Protein AF-A0A2N5IAL7-F1 (afdb_monomer)

Structure (mmCIF, N/CA/C/O backbone):
data_AF-A0A2N5IAL7-F1
#
_entry.id   AF-A0A2N5IAL7-F1
#
loop_
_atom_site.group_PDB
_atom_site.id
_atom_site.type_symbol
_atom_site.label_atom_id
_atom_site.label_alt_id
_atom_site.label_comp_id
_atom_site.label_asym_id
_atom_site.label_entity_id
_atom_site.label_seq_id
_atom_site.pdbx_PDB_ins_code
_atom_site.Cartn_x
_atom_site.Cartn_y
_atom_site.Cartn_z
_atom_site.occupancy
_atom_site.B_iso_or_equiv
_atom_site.auth_seq_id
_atom_site.auth_comp_id
_atom_site.auth_asym_id
_atom_site.auth_atom_id
_atom_site.pdbx_PDB_model_num
ATOM 1 N N . MET A 1 1 ? -16.370 -0.847 14.586 1.00 55.62 1 MET A N 1
ATOM 2 C CA . MET A 1 1 ? -15.092 -0.505 13.927 1.00 55.62 1 MET A CA 1
ATOM 3 C C . MET A 1 1 ? -14.343 -1.735 13.425 1.00 55.62 1 MET A C 1
ATOM 5 O O . MET A 1 1 ? -14.346 -1.920 12.223 1.00 55.62 1 MET A O 1
ATOM 9 N N . LEU A 1 2 ? -13.813 -2.631 14.274 1.00 53.97 2 LEU A N 1
ATOM 10 C CA . LEU A 1 2 ? -13.018 -3.800 13.823 1.00 53.97 2 LEU A CA 1
ATOM 11 C C . LEU A 1 2 ? -13.685 -4.684 12.744 1.00 53.97 2 LEU A C 1
ATOM 13 O O . LEU A 1 2 ? -13.028 -5.051 11.778 1.00 53.97 2 LEU A O 1
ATOM 17 N N . LYS A 1 3 ? -14.994 -4.971 12.850 1.00 54.75 3 LYS A N 1
ATOM 18 C CA . LYS A 1 3 ? -15.727 -5.771 11.842 1.00 54.75 3 LYS A CA 1
ATOM 19 C C . LYS A 1 3 ? -15.791 -5.127 10.447 1.00 54.75 3 LYS A C 1
ATOM 21 O O . LYS A 1 3 ? -15.819 -5.860 9.470 1.00 54.75 3 LYS A O 1
ATOM 26 N N . ASN A 1 4 ? -15.797 -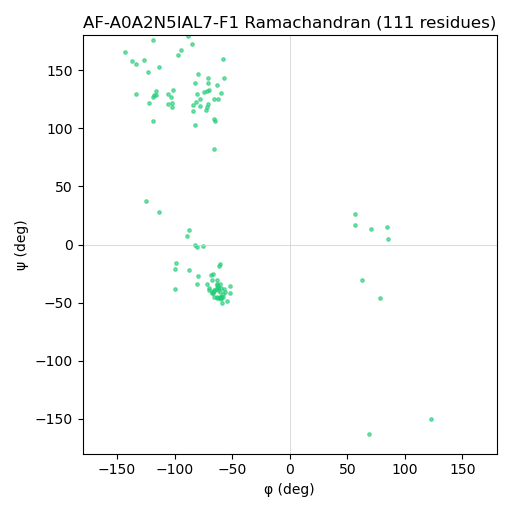3.794 10.350 1.00 62.59 4 ASN A N 1
ATOM 27 C CA . ASN A 1 4 ? -15.833 -3.100 9.053 1.00 62.59 4 ASN A CA 1
ATOM 28 C C . ASN A 1 4 ? -14.455 -3.061 8.390 1.00 62.59 4 ASN A C 1
ATOM 30 O O . ASN A 1 4 ? -14.364 -3.012 7.173 1.00 62.59 4 ASN A O 1
ATOM 34 N N . ILE A 1 5 ? -13.391 -3.103 9.191 1.00 67.56 5 ILE A N 1
ATOM 35 C CA . ILE A 1 5 ? -12.0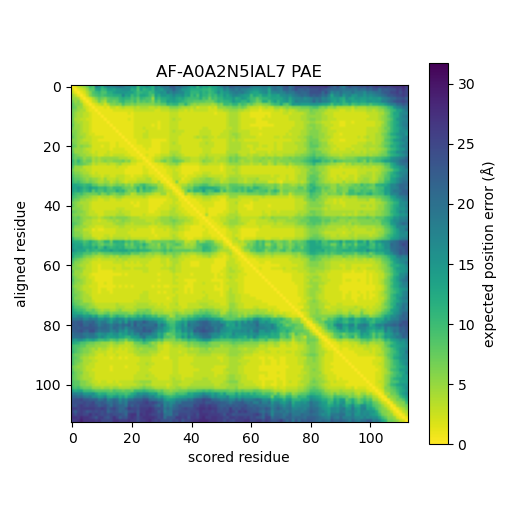16 -2.980 8.710 1.00 67.56 5 ILE A CA 1
ATOM 36 C C . ILE A 1 5 ? -11.504 -4.317 8.147 1.00 67.56 5 ILE A C 1
ATOM 38 O O . ILE A 1 5 ? -10.762 -4.324 7.175 1.00 67.56 5 ILE A O 1
ATOM 42 N N . ILE A 1 6 ? -11.924 -5.456 8.709 1.00 68.12 6 ILE A N 1
ATOM 43 C CA . ILE A 1 6 ? -11.541 -6.783 8.187 1.00 68.12 6 ILE A CA 1
ATOM 44 C C . ILE A 1 6 ? -12.157 -7.047 6.801 1.00 68.12 6 ILE A C 1
ATOM 46 O O . ILE A 1 6 ? -11.542 -7.714 5.979 1.00 68.12 6 ILE A O 1
ATOM 50 N N . ASN A 1 7 ? -13.333 -6.479 6.519 1.00 79.31 7 ASN A N 1
ATOM 51 C CA . ASN A 1 7 ? -13.990 -6.573 5.209 1.00 79.31 7 ASN A CA 1
ATOM 52 C C . ASN A 1 7 ? -13.550 -5.468 4.237 1.00 79.31 7 ASN A C 1
ATOM 54 O O . ASN A 1 7 ? -14.207 -5.244 3.223 1.00 79.31 7 ASN A O 1
ATOM 58 N N . ASN A 1 8 ? -12.490 -4.735 4.567 1.00 90.06 8 ASN A N 1
ATOM 59 C CA . ASN A 1 8 ? -11.973 -3.709 3.688 1.00 90.06 8 ASN A CA 1
ATOM 60 C C . ASN A 1 8 ? -11.317 -4.346 2.455 1.00 90.06 8 ASN A C 1
ATOM 62 O O . ASN A 1 8 ? -10.498 -5.254 2.588 1.00 90.06 8 ASN A O 1
ATOM 66 N N . GLU A 1 9 ? -11.649 -3.838 1.271 1.00 92.56 9 GLU A N 1
ATOM 67 C CA . GLU A 1 9 ? -11.180 -4.379 -0.006 1.00 92.56 9 GLU A CA 1
ATOM 68 C C . GLU A 1 9 ? -9.649 -4.416 -0.117 1.00 92.56 9 GLU A C 1
ATOM 70 O O . GLU A 1 9 ? -9.093 -5.398 -0.600 1.00 92.56 9 GLU A O 1
ATOM 75 N N . ILE A 1 10 ? -8.953 -3.404 0.404 1.00 94.38 10 ILE A N 1
ATOM 76 C CA . ILE A 1 10 ? -7.486 -3.342 0.404 1.00 94.38 10 ILE A CA 1
ATOM 77 C C . ILE A 1 10 ? -6.908 -4.493 1.235 1.00 94.38 10 ILE A C 1
ATOM 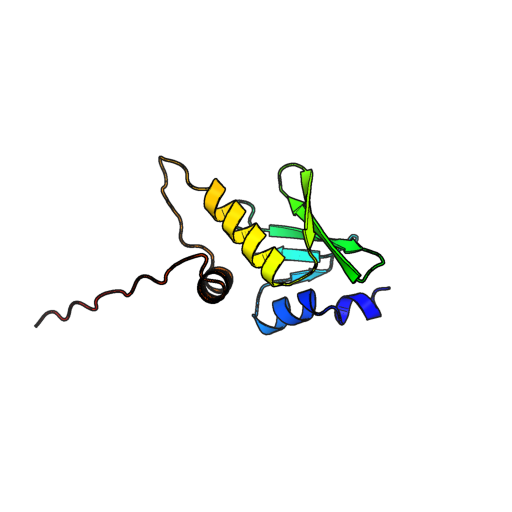79 O O . ILE A 1 10 ? -5.980 -5.175 0.803 1.00 94.38 10 ILE A O 1
ATOM 83 N N . ILE A 1 11 ? -7.475 -4.739 2.421 1.00 94.31 11 ILE A N 1
ATOM 84 C CA . ILE A 1 11 ? -7.030 -5.816 3.315 1.00 94.31 11 ILE A CA 1
ATOM 85 C C . ILE A 1 11 ? -7.321 -7.187 2.703 1.00 94.31 11 ILE A C 1
ATOM 87 O O . ILE A 1 11 ? -6.467 -8.071 2.757 1.00 94.31 11 ILE A O 1
ATOM 91 N N . LEU A 1 12 ? -8.489 -7.359 2.080 1.00 93.75 12 LEU A N 1
ATOM 92 C CA . LEU A 1 12 ? -8.842 -8.596 1.383 1.00 93.75 12 LEU A CA 1
ATOM 93 C C . LEU A 1 12 ? -7.875 -8.881 0.228 1.00 93.75 12 LEU A C 1
ATOM 95 O O . LEU A 1 12 ? -7.350 -9.988 0.147 1.00 93.75 12 LEU A O 1
ATOM 99 N N . GLN A 1 13 ? -7.553 -7.878 -0.593 1.00 95.44 13 GLN A N 1
ATOM 100 C CA . GLN A 1 13 ? -6.596 -8.035 -1.691 1.00 95.44 13 GLN A CA 1
ATOM 101 C C . GLN A 1 13 ? -5.185 -8.390 -1.207 1.00 95.44 13 GLN A C 1
ATOM 103 O O . GLN A 1 13 ? -4.519 -9.210 -1.838 1.00 95.44 13 GLN A O 1
ATOM 108 N N . LEU A 1 14 ? -4.726 -7.828 -0.081 1.00 94.94 14 LEU A N 1
ATOM 109 C CA . LEU A 1 14 ? -3.444 -8.215 0.522 1.00 94.94 14 LEU A CA 1
ATOM 110 C C . LEU A 1 14 ? -3.429 -9.706 0.877 1.00 94.94 14 LEU A C 1
ATOM 112 O O . LEU A 1 14 ? -2.485 -10.409 0.524 1.00 94.94 14 LEU A O 1
ATOM 116 N N . VAL A 1 15 ? -4.494 -10.196 1.517 1.00 94.25 15 VAL A N 1
ATOM 117 C CA . VAL A 1 15 ? -4.622 -11.610 1.899 1.00 94.25 15 VAL A CA 1
ATOM 118 C C . VAL A 1 15 ? -4.721 -12.517 0.669 1.00 94.25 15 VAL A C 1
ATOM 120 O O . VAL A 1 15 ? -4.021 -13.524 0.599 1.00 94.25 15 VAL A O 1
ATOM 123 N N . GLU A 1 16 ? -5.540 -12.159 -0.322 1.00 95.00 16 GLU A N 1
ATOM 124 C CA . GLU A 1 16 ? -5.707 -12.928 -1.566 1.00 95.00 16 GLU A CA 1
ATOM 125 C C . GLU A 1 16 ? -4.404 -13.053 -2.365 1.00 95.00 16 GLU A C 1
ATOM 127 O O . GLU A 1 16 ? -4.153 -14.079 -2.996 1.00 95.00 16 GLU A O 1
ATOM 132 N N . LYS A 1 17 ? -3.557 -12.020 -2.317 1.00 94.44 17 LYS A N 1
ATOM 133 C CA . LYS A 1 17 ? -2.250 -11.972 -2.990 1.00 94.44 17 LYS A CA 1
ATOM 134 C C . LYS A 1 17 ? -1.112 -12.527 -2.131 1.00 94.44 17 LYS A C 1
ATOM 136 O O . LYS A 1 17 ? 0.054 -12.415 -2.514 1.00 94.44 17 LYS A O 1
ATOM 141 N N . ASP A 1 18 ? -1.439 -13.118 -0.981 1.00 94.44 18 ASP A N 1
ATOM 142 C CA . ASP A 1 18 ? -0.490 -13.667 -0.012 1.00 94.44 18 ASP A CA 1
ATOM 143 C C . ASP A 1 18 ? 0.532 -12.620 0.487 1.00 94.44 18 ASP A C 1
ATOM 145 O O . ASP A 1 18 ? 1.650 -12.946 0.873 1.00 94.44 18 ASP A O 1
ATOM 149 N N . ILE A 1 19 ? 0.197 -11.329 0.473 1.00 94.19 19 ILE A N 1
ATOM 150 C CA . ILE A 1 19 ? 1.071 -10.273 0.995 1.00 94.19 19 ILE A CA 1
ATOM 151 C C . ILE A 1 19 ? 0.906 -10.225 2.521 1.00 94.19 19 ILE A C 1
ATOM 153 O O . ILE A 1 19 ? -0.214 -10.025 2.999 1.00 94.19 19 ILE A O 1
ATOM 157 N N . PRO A 1 20 ? 1.987 -10.392 3.313 1.00 93.56 20 PRO A N 1
ATOM 158 C CA . PRO A 1 20 ? 1.860 -10.436 4.763 1.00 93.56 2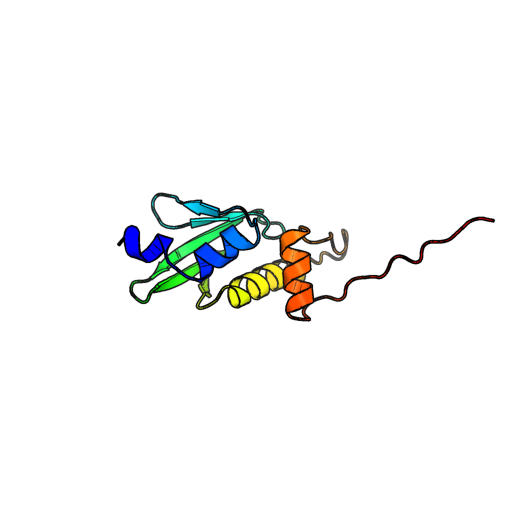0 PRO A CA 1
ATOM 159 C C . PRO A 1 20 ? 1.318 -9.120 5.326 1.00 93.56 20 PRO A C 1
ATOM 161 O O . PRO A 1 20 ? 1.880 -8.046 5.097 1.00 93.56 20 PRO A O 1
ATOM 164 N N . VAL A 1 21 ? 0.235 -9.233 6.095 1.00 94.00 21 VAL A N 1
ATOM 165 C CA . VAL A 1 21 ? -0.413 -8.123 6.789 1.00 94.00 21 VAL A CA 1
ATOM 166 C C . VAL A 1 21 ? -0.703 -8.512 8.238 1.00 94.00 21 VAL A C 1
ATOM 168 O O . VAL A 1 21 ? -1.272 -9.566 8.523 1.00 94.00 21 VAL A O 1
ATOM 171 N N . GLU A 1 22 ? -0.305 -7.655 9.172 1.00 93.88 22 GLU A N 1
ATOM 172 C CA . GLU A 1 22 ? -0.468 -7.849 10.611 1.00 93.88 22 GLU A CA 1
ATOM 173 C C . GLU A 1 22 ? -1.339 -6.731 11.193 1.00 93.88 22 GLU A C 1
ATOM 175 O O . GLU A 1 22 ? -1.049 -5.545 11.029 1.00 93.88 22 GLU A O 1
ATOM 180 N N . LEU A 1 23 ? -2.401 -7.091 11.918 1.00 92.69 23 LEU A N 1
ATOM 181 C CA . LEU A 1 23 ? -3.185 -6.123 12.683 1.00 92.69 23 LEU A CA 1
ATOM 182 C C . LEU A 1 23 ? -2.453 -5.761 13.981 1.00 92.69 23 LEU A C 1
ATOM 184 O O . LEU A 1 23 ? -2.172 -6.623 14.811 1.00 92.69 23 LEU A O 1
ATOM 188 N N . ARG A 1 24 ? -2.232 -4.466 14.206 1.00 90.94 24 ARG A N 1
ATOM 189 C CA . ARG A 1 24 ? -1.674 -3.907 15.443 1.00 90.94 24 ARG A CA 1
ATOM 190 C C . ARG A 1 24 ? -2.660 -2.946 16.112 1.00 90.94 24 ARG A C 1
ATOM 192 O O . ARG A 1 24 ? -3.728 -2.640 15.589 1.00 90.94 24 ARG A O 1
ATOM 199 N N . LYS A 1 25 ? -2.292 -2.438 17.297 1.00 86.69 25 LYS A N 1
ATOM 200 C CA . LYS A 1 25 ? -3.152 -1.571 18.131 1.00 86.69 25 LYS A CA 1
ATOM 201 C C . LYS A 1 25 ? -3.736 -0.369 17.372 1.00 86.69 25 LYS A C 1
ATOM 203 O O . LYS A 1 25 ? -4.868 0.016 17.636 1.00 86.69 25 LYS A O 1
ATOM 208 N N . ASN A 1 26 ? -2.966 0.203 16.447 1.00 85.06 26 ASN A N 1
ATOM 209 C CA . ASN A 1 26 ? -3.291 1.459 15.771 1.00 85.06 26 ASN A CA 1
ATOM 210 C C . ASN A 1 26 ? -3.294 1.305 14.235 1.00 85.06 26 ASN A C 1
ATOM 212 O O . ASN A 1 26 ? -2.783 2.186 13.537 1.00 85.06 26 ASN A O 1
ATOM 216 N N . GLY A 1 27 ? -3.775 0.163 13.730 1.00 91.12 27 GLY A N 1
ATOM 217 C CA . GLY A 1 27 ? -3.906 -0.113 12.297 1.00 91.12 27 GLY A CA 1
ATOM 218 C C . GLY A 1 27 ? -3.161 -1.370 11.852 1.00 91.12 27 GLY A C 1
ATOM 219 O O . GLY A 1 27 ? -3.018 -2.302 12.638 1.00 91.12 27 GLY A O 1
ATOM 220 N N . PHE A 1 28 ? -2.689 -1.403 10.610 1.00 93.75 28 PHE A N 1
ATOM 221 C CA . PHE A 1 28 ? -2.039 -2.572 10.013 1.00 93.75 28 PHE A CA 1
ATOM 222 C C . PHE A 1 28 ? -0.571 -2.317 9.732 1.00 93.75 28 PHE A C 1
ATOM 224 O O . PHE A 1 28 ? -0.158 -1.183 9.508 1.00 93.75 28 PHE A O 1
ATOM 231 N N . VAL A 1 29 ? 0.211 -3.383 9.728 1.00 93.75 29 VAL A N 1
ATOM 232 C CA . VAL A 1 29 ? 1.580 -3.397 9.228 1.00 93.75 29 VAL A CA 1
ATOM 233 C C . VAL A 1 29 ? 1.620 -4.336 8.036 1.00 93.75 29 VAL A C 1
ATOM 235 O O . VAL A 1 29 ? 1.120 -5.453 8.125 1.00 93.75 29 VAL A O 1
ATOM 238 N N . ILE A 1 30 ? 2.168 -3.862 6.925 1.00 93.62 30 ILE A N 1
ATOM 239 C CA . ILE A 1 30 ? 2.311 -4.625 5.688 1.00 93.62 30 ILE A CA 1
ATOM 240 C C . ILE A 1 30 ? 3.797 -4.785 5.409 1.00 93.62 30 ILE A C 1
ATOM 242 O O . ILE A 1 30 ? 4.532 -3.799 5.448 1.00 93.62 30 ILE A O 1
ATOM 246 N N . GLU A 1 31 ? 4.219 -6.007 5.108 1.00 91.62 31 GLU A N 1
ATOM 247 C CA . GLU A 1 31 ? 5.616 -6.345 4.837 1.00 91.62 31 GLU A CA 1
ATOM 248 C C . GLU A 1 31 ? 5.951 -6.311 3.335 1.00 91.62 31 GLU A C 1
ATOM 250 O O . GLU A 1 31 ? 5.090 -6.275 2.450 1.00 91.62 31 GLU A O 1
ATOM 255 N N . GLY A 1 32 ? 7.246 -6.343 3.042 1.00 87.81 32 GLY A N 1
ATOM 256 C CA . GLY A 1 32 ? 7.804 -6.393 1.694 1.00 87.81 32 GLY A CA 1
ATOM 257 C C . GLY A 1 32 ? 7.949 -5.042 1.001 1.00 87.81 32 GLY A C 1
ATOM 258 O O . GLY A 1 32 ? 8.181 -4.973 -0.211 1.00 87.81 32 GLY A O 1
ATOM 259 N N . PHE A 1 33 ? 7.852 -3.953 1.766 1.00 86.94 33 PHE A N 1
ATOM 260 C CA . PHE A 1 33 ? 8.175 -2.620 1.272 1.00 86.94 33 PHE A CA 1
ATOM 261 C C . PHE A 1 33 ? 9.687 -2.449 1.159 1.00 86.94 33 PHE A C 1
ATOM 263 O O . PHE A 1 33 ? 10.450 -2.730 2.087 1.00 86.94 33 PHE A O 1
ATOM 270 N N . TYR A 1 34 ? 10.145 -1.961 0.012 1.00 75.69 34 TYR A N 1
ATOM 271 C CA . TYR A 1 34 ? 11.572 -1.919 -0.271 1.00 75.69 34 TYR A CA 1
ATOM 272 C C . TYR A 1 34 ? 12.351 -1.005 0.703 1.00 75.69 34 TYR A C 1
ATOM 274 O O . TYR A 1 34 ? 11.920 0.105 1.011 1.00 75.69 34 TYR A O 1
ATOM 282 N N . LYS A 1 35 ? 13.529 -1.461 1.174 1.00 70.69 35 LYS A N 1
ATOM 283 C CA . LYS A 1 35 ? 14.482 -0.796 2.111 1.00 70.69 35 LYS A CA 1
ATOM 284 C C . LYS A 1 35 ? 13.946 -0.509 3.525 1.00 70.69 35 LYS A C 1
ATOM 286 O O . LYS A 1 35 ? 14.729 -0.529 4.475 1.00 70.69 35 LYS A O 1
ATOM 291 N N . SER A 1 36 ? 12.650 -0.262 3.677 1.00 72.69 36 SER A N 1
ATOM 292 C CA . SER A 1 36 ? 11.969 -0.078 4.963 1.00 72.69 36 SER A CA 1
ATOM 293 C C . SER A 1 36 ? 11.496 -1.400 5.576 1.00 72.69 36 SER A C 1
ATOM 295 O O . SER A 1 36 ? 11.294 -1.460 6.785 1.00 72.69 36 SER A O 1
ATOM 297 N N . GLY A 1 37 ? 11.326 -2.448 4.764 1.00 81.75 37 GLY A N 1
ATOM 298 C CA . GLY A 1 37 ? 10.783 -3.752 5.157 1.00 81.75 37 GLY A CA 1
ATOM 299 C C . GLY A 1 37 ? 9.263 -3.726 5.277 1.00 81.75 37 GLY A C 1
ATOM 300 O O . GLY A 1 37 ? 8.590 -4.560 4.687 1.00 81.75 37 GLY A O 1
ATOM 301 N N . GLN A 1 38 ? 8.724 -2.701 5.937 1.00 89.94 38 GLN A N 1
ATOM 302 C CA . GLN A 1 38 ? 7.302 -2.590 6.243 1.00 89.94 38 GLN A CA 1
ATOM 303 C C . GLN A 1 38 ? 6.744 -1.179 6.007 1.00 89.94 38 GLN A C 1
ATOM 305 O O . GLN A 1 38 ? 7.479 -0.187 6.063 1.00 89.94 38 GLN A O 1
ATOM 310 N N . VAL A 1 39 ? 5.426 -1.089 5.824 1.00 91.75 39 VAL A N 1
ATOM 311 C CA . VAL A 1 39 ? 4.632 0.148 5.898 1.00 91.75 39 VAL A CA 1
ATOM 312 C C . VAL A 1 39 ? 3.524 -0.019 6.934 1.00 91.75 39 VAL A C 1
ATOM 314 O O . VAL A 1 39 ? 3.010 -1.120 7.137 1.00 91.75 39 VAL A O 1
ATOM 317 N N . ARG A 1 40 ? 3.143 1.072 7.604 1.00 93.38 40 ARG A N 1
ATOM 318 C CA . ARG A 1 40 ? 2.017 1.072 8.540 1.00 93.38 40 ARG A CA 1
ATOM 319 C C . ARG A 1 40 ? 0.815 1.771 7.922 1.00 93.38 40 ARG A C 1
ATOM 321 O O . ARG A 1 40 ? 0.944 2.912 7.499 1.00 93.38 40 ARG A O 1
ATOM 328 N N . LEU A 1 41 ? -0.345 1.125 7.952 1.00 94.25 41 LEU A N 1
ATOM 329 C CA . LEU A 1 41 ? -1.621 1.710 7.552 1.00 94.25 41 LEU A CA 1
ATOM 330 C C . LEU A 1 41 ? -2.454 2.086 8.771 1.00 94.25 41 LEU A C 1
ATOM 332 O O . LEU A 1 41 ? -2.716 1.248 9.632 1.00 94.25 41 LEU A O 1
ATOM 336 N N . GLU A 1 42 ? -2.906 3.329 8.829 1.00 93.81 42 GLU A N 1
ATOM 337 C CA . GLU A 1 42 ? -3.859 3.824 9.817 1.00 93.81 42 GLU A CA 1
ATOM 338 C C . GLU A 1 42 ? -5.254 3.932 9.181 1.00 93.81 42 GLU A C 1
ATOM 340 O O . GLU A 1 42 ? -5.392 4.616 8.171 1.00 93.81 42 GLU A O 1
ATOM 345 N N . PRO A 1 43 ? -6.286 3.257 9.718 1.00 92.38 43 PRO A N 1
ATOM 346 C CA . PRO A 1 43 ? -7.633 3.308 9.153 1.00 92.38 43 PRO A CA 1
ATOM 347 C C . PRO A 1 43 ? -8.295 4.672 9.380 1.00 92.38 43 PRO A C 1
ATOM 349 O O . PRO A 1 43 ? -8.236 5.215 10.485 1.00 92.38 43 PRO A O 1
ATOM 352 N N . LYS A 1 44 ? -8.991 5.176 8.359 1.00 90.94 44 LYS A N 1
ATOM 353 C CA . LYS A 1 44 ? -9.845 6.370 8.417 1.00 90.94 44 LYS A CA 1
ATOM 354 C C . LYS A 1 44 ? -11.318 5.993 8.618 1.00 90.94 44 LYS A C 1
ATOM 356 O O . LYS A 1 44 ? -11.727 4.847 8.427 1.00 90.94 44 LYS A O 1
ATOM 361 N N . GLU A 1 45 ? -12.131 6.970 9.022 1.00 86.69 45 GLU A N 1
ATOM 362 C CA . GLU A 1 45 ? -13.574 6.778 9.249 1.00 86.69 45 GLU A CA 1
ATOM 363 C C . GLU A 1 45 ? -14.352 6.473 7.958 1.00 86.69 45 GLU A C 1
ATOM 365 O O . GLU A 1 45 ? -15.384 5.804 8.008 1.00 86.69 45 GLU A O 1
ATOM 370 N N . ASP A 1 46 ? -13.834 6.916 6.811 1.00 86.06 46 ASP A N 1
ATOM 371 C CA . ASP A 1 46 ? -14.399 6.705 5.472 1.00 86.06 46 ASP A CA 1
ATOM 372 C C . ASP A 1 46 ? -14.079 5.322 4.873 1.00 86.06 46 ASP A C 1
ATOM 374 O O . ASP A 1 46 ? -14.558 4.992 3.791 1.00 86.06 46 ASP A O 1
ATOM 378 N N . GLY A 1 47 ? -13.301 4.496 5.580 1.00 84.94 47 GLY A N 1
ATOM 379 C CA . GLY A 1 47 ? -12.874 3.182 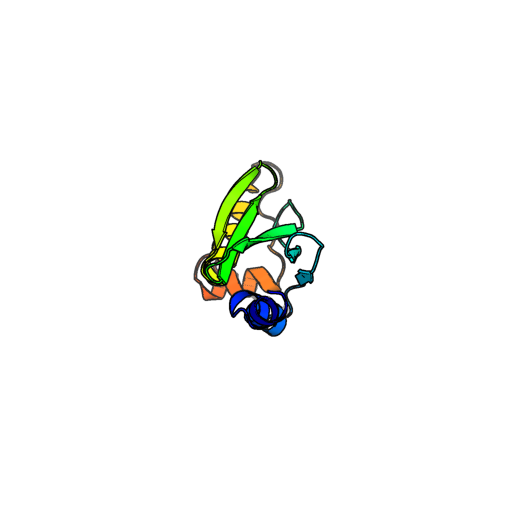5.105 1.00 84.94 47 GLY A CA 1
ATOM 380 C C . GLY A 1 47 ? -11.612 3.200 4.239 1.00 84.94 47 GLY A C 1
ATOM 381 O O . GLY A 1 47 ? -11.215 2.141 3.764 1.00 84.94 47 GLY A O 1
ATOM 382 N N . THR A 1 48 ? -10.956 4.345 4.059 1.00 91.88 48 THR A N 1
ATOM 383 C CA . THR A 1 48 ? -9.620 4.435 3.444 1.00 91.88 48 THR A CA 1
ATOM 384 C C . THR A 1 48 ? -8.522 4.284 4.504 1.00 91.88 48 THR A C 1
ATOM 386 O O . THR A 1 48 ? -8.806 4.110 5.698 1.00 91.88 48 THR A O 1
ATOM 389 N N . PHE A 1 49 ? -7.254 4.328 4.093 1.00 94.75 49 PHE A N 1
ATOM 390 C CA . PHE A 1 49 ? -6.121 4.310 5.018 1.00 94.75 49 PHE A CA 1
ATOM 391 C C . PHE A 1 49 ? -5.170 5.473 4.779 1.00 94.75 49 PHE A C 1
ATOM 393 O O . PHE A 1 49 ? -5.097 6.026 3.692 1.00 94.75 49 PHE A O 1
ATOM 400 N N . ILE A 1 50 ? -4.388 5.793 5.804 1.00 95.31 50 ILE A N 1
ATOM 401 C CA . ILE A 1 50 ? -3.184 6.611 5.686 1.00 95.31 50 ILE A CA 1
ATOM 402 C C . ILE A 1 50 ? -1.985 5.682 5.823 1.00 95.31 50 ILE A C 1
ATOM 404 O O . ILE A 1 50 ? -1.828 5.024 6.856 1.00 95.31 50 ILE A O 1
ATOM 408 N N . ALA A 1 51 ? -1.130 5.634 4.808 1.00 94.06 51 ALA A N 1
ATOM 409 C CA . ALA A 1 51 ? 0.171 4.995 4.903 1.00 94.06 51 ALA A CA 1
ATOM 410 C C . ALA A 1 51 ? 1.165 5.932 5.591 1.00 94.06 51 ALA A C 1
ATOM 412 O O . ALA A 1 51 ? 1.311 7.090 5.214 1.00 94.06 51 ALA A O 1
ATOM 413 N N . HIS A 1 52 ? 1.865 5.421 6.602 1.00 90.81 52 HIS A N 1
ATOM 414 C CA . HIS A 1 52 ? 2.942 6.128 7.288 1.00 90.81 52 HIS A CA 1
ATOM 415 C C . HIS A 1 52 ? 4.285 5.599 6.799 1.00 90.81 52 HIS A C 1
ATOM 417 O O . HIS A 1 52 ? 4.601 4.415 6.979 1.00 90.81 52 HIS A O 1
ATOM 423 N N . SER A 1 53 ? 5.080 6.481 6.197 1.00 74.19 53 SER A N 1
ATOM 424 C CA . SER A 1 53 ? 6.426 6.161 5.727 1.00 74.19 53 SER A CA 1
ATOM 425 C C . SER A 1 53 ? 7.479 6.297 6.831 1.00 74.19 53 SER A C 1
ATOM 427 O O . SER A 1 53 ? 7.230 6.799 7.928 1.00 74.19 53 SER A O 1
ATOM 429 N N . ARG A 1 54 ? 8.711 5.876 6.523 1.00 66.94 54 ARG A N 1
ATOM 430 C CA . ARG A 1 54 ? 9.877 6.000 7.416 1.00 66.94 54 ARG A CA 1
ATOM 431 C C . ARG A 1 54 ? 10.242 7.455 7.765 1.00 66.94 54 ARG A C 1
ATOM 433 O O . ARG A 1 54 ? 10.965 7.663 8.736 1.00 66.94 54 ARG A O 1
ATOM 440 N N . TYR A 1 55 ? 9.780 8.438 6.990 1.00 70.25 55 TYR A N 1
ATOM 441 C CA . TYR A 1 55 ? 10.121 9.859 7.145 1.00 70.25 55 TYR A CA 1
ATOM 442 C C . TYR A 1 55 ? 8.924 10.723 7.569 1.00 70.25 55 TYR A C 1
ATOM 444 O O . TYR A 1 55 ? 8.868 11.896 7.210 1.00 70.25 55 TYR A O 1
AT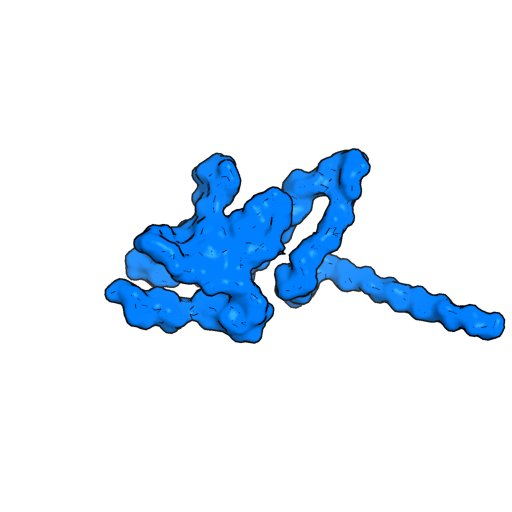OM 452 N N . ASP A 1 56 ? 7.953 10.142 8.282 1.00 70.56 56 ASP A N 1
ATOM 453 C CA . ASP A 1 56 ? 6.694 10.798 8.678 1.00 70.56 56 ASP A CA 1
ATOM 454 C C . ASP A 1 56 ? 5.873 11.356 7.497 1.00 70.56 56 ASP A C 1
ATOM 456 O O . ASP A 1 56 ? 4.954 12.157 7.695 1.00 70.56 56 ASP A O 1
ATOM 460 N N . GLN A 1 57 ? 6.158 10.922 6.262 1.00 82.38 57 GLN A N 1
ATOM 461 C CA . GLN A 1 57 ? 5.257 11.197 5.147 1.00 82.38 57 GLN A CA 1
ATOM 462 C C . GLN A 1 57 ? 3.996 10.356 5.310 1.00 82.38 57 GLN A C 1
ATOM 464 O O . GLN A 1 57 ? 4.040 9.218 5.793 1.00 82.38 57 GLN A O 1
ATOM 469 N N . LYS A 1 58 ? 2.882 10.975 4.932 1.00 91.56 58 LYS A N 1
ATOM 470 C CA . LYS A 1 58 ? 1.547 10.410 5.005 1.00 91.56 58 LYS A CA 1
ATOM 471 C C . LYS A 1 58 ? 0.958 10.428 3.612 1.00 91.56 58 LYS A C 1
ATOM 473 O O . LYS A 1 58 ? 0.827 11.507 3.038 1.00 91.56 58 LYS A O 1
ATOM 478 N N . ASP A 1 59 ? 0.589 9.254 3.134 1.00 93.00 59 ASP A N 1
ATOM 479 C CA . ASP A 1 59 ? -0.023 9.065 1.826 1.00 93.00 59 ASP A CA 1
ATOM 480 C C . ASP A 1 59 ? -1.427 8.487 2.031 1.00 93.00 59 ASP A C 1
ATOM 482 O O . ASP A 1 59 ? -1.598 7.523 2.784 1.00 93.00 59 ASP A O 1
ATOM 486 N N . ASP A 1 60 ? -2.440 9.101 1.419 1.00 94.88 60 ASP A N 1
ATOM 487 C CA . ASP A 1 60 ? -3.797 8.552 1.412 1.00 94.88 60 ASP A CA 1
ATOM 488 C C . ASP A 1 60 ? -3.839 7.319 0.497 1.00 94.88 60 ASP A C 1
ATOM 490 O O . ASP A 1 60 ? -3.347 7.343 -0.630 1.00 94.88 60 ASP A O 1
ATOM 494 N N . ILE A 1 61 ? -4.420 6.235 1.003 1.00 95.88 61 ILE A N 1
ATOM 495 C CA . ILE A 1 61 ? -4.555 4.948 0.324 1.00 95.88 61 ILE A CA 1
ATOM 496 C C . ILE A 1 61 ? -6.044 4.649 0.189 1.00 95.88 61 ILE A C 1
ATOM 498 O O . ILE A 1 61 ? -6.715 4.295 1.168 1.00 95.88 61 ILE A O 1
ATOM 502 N N . GLU A 1 62 ? -6.549 4.779 -1.031 1.00 95.19 62 GLU A N 1
ATOM 503 C CA . GLU A 1 62 ? -7.953 4.545 -1.374 1.00 95.19 62 GLU A CA 1
ATOM 504 C C . GLU A 1 62 ? -8.152 3.162 -2.004 1.00 95.19 62 GLU A C 1
ATOM 506 O O . GLU A 1 62 ? -9.246 2.600 -1.957 1.00 95.19 62 GLU A O 1
ATOM 511 N N . SER A 1 63 ? -7.080 2.583 -2.545 1.00 96.19 63 SER A N 1
ATOM 512 C CA . SER A 1 63 ? -7.082 1.306 -3.245 1.00 96.19 63 SER A CA 1
ATOM 513 C C . SER A 1 63 ? -5.819 0.482 -2.977 1.00 96.19 63 SER A C 1
ATOM 515 O O . SER A 1 63 ? -4.804 0.966 -2.473 1.00 96.19 63 SER A O 1
ATOM 517 N N . PHE A 1 64 ? -5.865 -0.804 -3.336 1.00 96.00 64 PHE A N 1
ATOM 518 C CA . PHE A 1 64 ? -4.674 -1.655 -3.315 1.00 96.00 64 PHE A CA 1
ATOM 519 C C . PHE A 1 64 ? -3.607 -1.164 -4.305 1.00 96.00 64 PHE A C 1
ATOM 521 O O . PHE A 1 64 ? -2.414 -1.254 -4.022 1.00 96.00 64 PHE A O 1
ATOM 528 N N . ASP A 1 65 ? -4.025 -0.612 -5.445 1.00 96.88 65 ASP A N 1
ATOM 529 C CA . ASP A 1 65 ? -3.108 -0.114 -6.468 1.00 96.88 65 ASP A CA 1
ATOM 530 C C . ASP A 1 65 ? -2.265 1.055 -5.933 1.00 96.88 65 ASP A C 1
ATOM 532 O O . ASP A 1 65 ? -1.065 1.104 -6.209 1.00 96.88 65 ASP A O 1
ATOM 536 N N . ASP A 1 66 ? -2.827 1.907 -5.067 1.00 95.69 66 ASP A N 1
ATOM 537 C CA . ASP A 1 66 ? -2.082 2.980 -4.388 1.00 95.69 66 ASP A CA 1
ATOM 538 C C . ASP A 1 66 ? -0.934 2.428 -3.527 1.00 95.69 66 ASP A C 1
ATOM 540 O O . ASP A 1 66 ? 0.165 2.983 -3.518 1.00 95.69 66 ASP A O 1
ATOM 544 N N . LEU A 1 67 ? -1.128 1.280 -2.859 1.00 94.62 67 LEU A N 1
ATOM 545 C CA . LEU A 1 67 ? -0.049 0.614 -2.112 1.00 94.62 67 LEU A CA 1
ATOM 546 C C . LEU A 1 67 ? 1.062 0.110 -3.033 1.00 94.62 67 LEU A C 1
ATOM 548 O O . LEU A 1 67 ? 2.242 0.188 -2.683 1.00 94.62 67 LEU A O 1
ATOM 552 N N . VAL A 1 68 ? 0.698 -0.424 -4.200 1.00 95.25 68 VAL A N 1
ATOM 553 C CA . VAL A 1 68 ? 1.670 -0.903 -5.191 1.00 95.25 68 VAL A CA 1
ATOM 554 C C . VAL A 1 68 ? 2.467 0.273 -5.753 1.00 95.25 68 VAL A C 1
ATOM 556 O O . VAL A 1 68 ? 3.692 0.172 -5.875 1.00 95.25 68 VAL A O 1
ATOM 559 N N . HIS A 1 69 ? 1.800 1.395 -6.038 1.00 94.56 69 HIS A N 1
ATOM 560 C CA . HIS A 1 69 ? 2.443 2.644 -6.435 1.00 94.56 69 HIS A CA 1
ATOM 561 C C . HIS A 1 69 ? 3.411 3.139 -5.360 1.00 94.56 69 HIS A C 1
ATOM 563 O O . HIS A 1 69 ? 4.583 3.351 -5.670 1.00 94.56 69 HIS A O 1
ATOM 569 N N . LEU A 1 70 ? 2.974 3.215 -4.101 1.00 92.94 70 LEU A N 1
ATOM 570 C CA . LEU A 1 70 ? 3.815 3.646 -2.985 1.00 92.94 70 LEU A CA 1
ATOM 571 C C . LEU A 1 70 ? 5.064 2.764 -2.834 1.00 92.94 70 LEU A C 1
ATOM 573 O O . LEU A 1 70 ? 6.181 3.268 -2.698 1.00 92.94 70 LEU A O 1
ATOM 577 N N . ASN A 1 71 ? 4.915 1.437 -2.911 1.00 91.81 71 ASN A N 1
ATOM 578 C CA . ASN A 1 71 ? 6.065 0.534 -2.833 1.00 91.81 71 ASN A CA 1
ATOM 579 C C . ASN A 1 71 ? 7.007 0.711 -4.038 1.00 91.81 71 ASN A C 1
ATOM 581 O O . ASN A 1 71 ? 8.230 0.718 -3.885 1.00 91.81 71 ASN A O 1
ATOM 585 N N . HIS A 1 72 ? 6.459 0.903 -5.242 1.00 91.25 72 HIS A N 1
ATOM 586 C CA . HIS A 1 72 ? 7.258 1.180 -6.435 1.00 91.25 72 HIS A CA 1
ATOM 587 C C . HIS A 1 72 ? 8.016 2.508 -6.325 1.00 91.25 72 HIS A C 1
ATOM 589 O O . HIS A 1 72 ? 9.175 2.581 -6.731 1.00 91.25 72 HIS A O 1
ATOM 595 N N . GLU A 1 73 ? 7.416 3.545 -5.745 1.00 89.56 73 GLU A N 1
ATOM 596 C CA . GLU A 1 73 ? 8.098 4.811 -5.478 1.00 89.56 73 GLU A CA 1
ATOM 597 C C . GLU A 1 73 ? 9.257 4.625 -4.501 1.00 89.56 73 GLU A C 1
ATOM 599 O O . GLU A 1 73 ? 10.374 5.063 -4.779 1.00 89.56 73 GLU A O 1
ATOM 604 N N . TRP A 1 74 ? 9.043 3.901 -3.400 1.00 87.31 74 TRP A N 1
ATOM 605 C CA . TRP A 1 74 ? 10.101 3.608 -2.429 1.00 87.31 74 TRP A CA 1
ATOM 606 C C . TRP A 1 74 ? 11.228 2.788 -3.055 1.00 87.31 74 TRP A C 1
ATOM 608 O O . TRP A 1 74 ? 12.410 3.056 -2.814 1.00 87.31 74 TRP A O 1
ATOM 618 N N 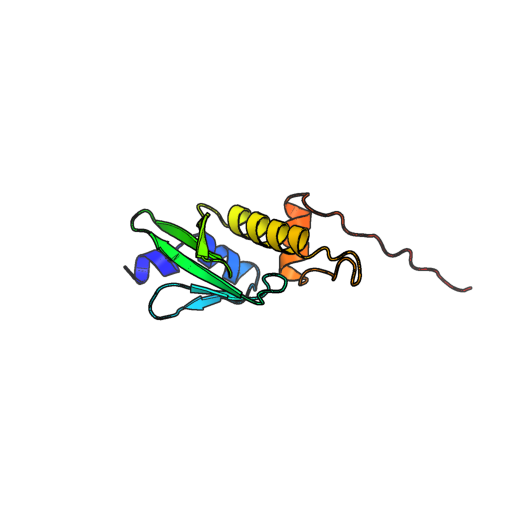. TRP A 1 75 ? 10.878 1.831 -3.914 1.00 86.31 75 TRP A N 1
ATOM 619 C CA . TRP A 1 75 ? 11.839 1.111 -4.737 1.00 86.31 75 TRP A CA 1
ATOM 620 C C . TRP A 1 75 ? 12.599 2.060 -5.674 1.00 86.31 75 TRP A C 1
ATOM 622 O O . TRP A 1 75 ? 13.828 2.023 -5.721 1.00 86.31 75 TRP A O 1
ATOM 632 N N . GLY A 1 76 ? 11.906 2.978 -6.346 1.00 81.50 76 GLY A N 1
ATOM 633 C CA . GLY A 1 76 ? 12.475 4.032 -7.185 1.00 81.50 76 GLY A CA 1
ATOM 634 C C . GLY A 1 76 ? 13.502 4.903 -6.465 1.00 81.50 76 GLY A C 1
ATOM 635 O O . GLY A 1 76 ? 14.615 5.103 -6.960 1.00 81.50 76 GLY A O 1
ATOM 636 N N . TYR A 1 77 ? 13.154 5.381 -5.270 1.00 78.25 77 TYR A N 1
ATOM 637 C CA . TYR A 1 77 ? 14.022 6.215 -4.436 1.00 78.25 77 TYR A CA 1
ATOM 638 C C . TYR A 1 77 ? 15.227 5.466 -3.884 1.00 78.25 77 TYR A C 1
ATOM 640 O O . TYR A 1 77 ? 16.266 6.061 -3.614 1.00 78.25 77 TYR A O 1
ATOM 648 N N . SER A 1 78 ? 15.111 4.153 -3.732 1.00 71.88 78 SER A N 1
ATOM 649 C CA . SER A 1 78 ? 16.191 3.318 -3.224 1.00 71.88 78 SER A CA 1
ATOM 650 C C . SER A 1 78 ? 17.319 3.049 -4.227 1.00 71.88 78 SER A C 1
ATOM 652 O O . SER A 1 78 ? 18.288 2.365 -3.887 1.00 71.88 78 SER A O 1
ATOM 654 N N . LYS A 1 79 ? 17.194 3.570 -5.453 1.00 69.44 79 LYS A N 1
ATOM 655 C CA . LYS A 1 79 ? 18.201 3.501 -6.509 1.00 69.44 79 LYS A CA 1
ATOM 656 C C . LYS A 1 79 ? 19.446 4.304 -6.121 1.00 69.44 79 LYS A C 1
ATOM 658 O O . LYS A 1 79 ? 19.652 5.433 -6.568 1.00 69.44 79 LYS A O 1
ATOM 663 N N . ASP A 1 80 ? 20.319 3.695 -5.334 1.00 60.31 80 ASP A N 1
ATOM 664 C CA . ASP A 1 80 ? 21.624 4.262 -5.021 1.00 60.31 80 ASP A CA 1
ATOM 665 C C . ASP A 1 80 ? 22.618 3.958 -6.160 1.00 60.31 80 ASP A C 1
ATOM 667 O O . ASP A 1 80 ? 22.645 2.861 -6.727 1.00 60.31 80 ASP A O 1
ATOM 671 N N . ARG A 1 81 ? 23.461 4.944 -6.512 1.00 54.88 81 ARG A N 1
ATOM 672 C CA . ARG A 1 81 ? 24.452 4.847 -7.612 1.00 54.88 81 ARG A CA 1
ATOM 673 C C . ARG A 1 81 ? 25.490 3.732 -7.403 1.00 54.88 81 ARG A C 1
ATOM 675 O O . ARG A 1 81 ? 26.184 3.378 -8.349 1.00 54.88 81 ARG A O 1
ATOM 682 N N . SER A 1 82 ? 25.613 3.229 -6.176 1.00 63.22 82 SER A N 1
ATOM 683 C CA . SER A 1 82 ? 26.618 2.263 -5.726 1.00 63.22 82 SER A CA 1
ATOM 684 C C . SER A 1 82 ? 26.116 0.816 -5.656 1.00 63.22 82 SER A C 1
ATOM 686 O O . SER A 1 82 ? 26.874 -0.082 -6.005 1.00 63.22 82 SER A O 1
ATOM 688 N N . GLU A 1 83 ? 24.871 0.568 -5.230 1.00 61.56 83 GLU A N 1
ATOM 689 C CA . GLU A 1 83 ? 24.309 -0.796 -5.112 1.00 61.56 83 GLU A CA 1
ATOM 690 C C . GLU A 1 83 ? 23.421 -1.194 -6.301 1.00 61.56 83 GLU A C 1
ATOM 692 O O . GLU A 1 83 ? 23.154 -2.379 -6.506 1.00 61.56 83 GLU A O 1
ATOM 697 N N . GLY A 1 84 ? 22.986 -0.225 -7.114 1.00 66.06 84 GLY A N 1
ATOM 698 C CA . GLY A 1 84 ? 22.045 -0.472 -8.201 1.00 66.06 84 GLY A CA 1
ATOM 699 C C . GLY A 1 84 ? 20.643 -0.824 -7.695 1.00 66.06 84 GLY A C 1
ATOM 700 O O . GLY A 1 84 ? 20.278 -0.563 -6.551 1.00 66.06 84 GLY A O 1
ATOM 701 N N . TRP A 1 85 ? 19.826 -1.392 -8.580 1.00 66.31 85 TRP A N 1
ATOM 702 C CA . TRP A 1 85 ? 18.478 -1.840 -8.234 1.00 66.31 85 TRP A CA 1
ATOM 703 C C . TRP A 1 85 ? 18.536 -3.239 -7.625 1.00 66.31 85 TRP A C 1
ATOM 705 O O . TRP A 1 85 ? 18.932 -4.179 -8.320 1.00 66.31 85 TRP A O 1
ATOM 715 N N . LYS A 1 86 ? 18.084 -3.423 -6.379 1.00 74.25 86 LYS A N 1
ATOM 716 C CA . LYS A 1 86 ? 17.744 -4.777 -5.917 1.00 74.25 86 LYS A CA 1
ATOM 717 C C . LYS A 1 86 ? 16.370 -5.129 -6.459 1.00 74.25 86 LYS A C 1
ATOM 719 O O . LYS A 1 86 ? 15.509 -4.269 -6.635 1.00 74.25 86 LYS A O 1
ATOM 724 N N . LYS A 1 87 ? 16.177 -6.407 -6.758 1.00 81.25 87 LYS A N 1
ATOM 725 C CA . LYS A 1 87 ? 14.883 -6.933 -7.183 1.00 81.25 87 LYS A CA 1
ATOM 726 C C . LYS A 1 87 ? 13.856 -6.673 -6.059 1.00 81.25 87 LYS A C 1
ATOM 728 O O . LYS A 1 87 ? 14.182 -6.986 -4.912 1.00 81.25 87 LYS A O 1
ATOM 733 N N . PRO A 1 88 ? 12.667 -6.109 -6.350 1.00 85.50 88 PRO A N 1
ATOM 734 C CA . PRO A 1 88 ? 11.580 -6.069 -5.378 1.00 85.50 88 PRO A CA 1
ATOM 735 C C . PRO A 1 88 ? 11.209 -7.483 -4.928 1.00 85.50 88 PRO A C 1
ATOM 737 O O . PRO A 1 88 ? 11.473 -8.459 -5.639 1.00 85.50 88 PRO A O 1
ATOM 740 N N . GLU A 1 89 ? 10.562 -7.600 -3.775 1.00 87.88 89 GLU A N 1
ATOM 741 C CA . GLU A 1 89 ? 9.979 -8.878 -3.379 1.00 87.88 89 GLU A CA 1
ATOM 742 C C . GLU A 1 89 ? 8.995 -9.377 -4.436 1.00 87.88 89 GLU A C 1
ATOM 744 O O . GLU A 1 89 ? 8.289 -8.595 -5.070 1.00 87.88 89 GLU A O 1
ATOM 749 N N . GLU A 1 90 ? 8.971 -10.691 -4.653 1.00 89.56 90 GLU A N 1
ATOM 750 C CA . GLU A 1 90 ? 8.296 -11.290 -5.804 1.00 89.56 90 GLU A CA 1
ATOM 751 C C . GLU A 1 90 ? 6.808 -10.937 -5.874 1.00 89.56 90 GLU A C 1
ATOM 753 O O . GLU A 1 90 ? 6.326 -10.559 -6.940 1.00 89.56 90 GLU A O 1
ATOM 758 N N . LYS A 1 91 ? 6.112 -10.972 -4.733 1.00 92.62 91 LYS A N 1
ATOM 759 C CA . LYS A 1 91 ? 4.683 -10.643 -4.633 1.00 92.62 91 LYS A CA 1
ATOM 760 C C . LYS A 1 91 ? 4.408 -9.211 -5.091 1.00 92.62 91 LYS A C 1
ATOM 762 O O . LYS A 1 91 ? 3.534 -8.975 -5.916 1.00 92.62 91 LYS A O 1
ATOM 767 N N . TRP A 1 92 ? 5.233 -8.269 -4.644 1.00 92.69 92 TRP A N 1
ATOM 768 C CA . TRP A 1 92 ? 5.151 -6.874 -5.064 1.00 92.69 92 TRP A CA 1
ATOM 769 C C . TRP A 1 92 ? 5.572 -6.675 -6.519 1.00 92.69 92 TRP A C 1
ATOM 771 O O . TRP A 1 92 ? 4.927 -5.927 -7.247 1.00 92.69 92 TRP A O 1
ATOM 781 N N . ALA A 1 93 ? 6.606 -7.379 -6.982 1.00 91.31 93 ALA A N 1
ATOM 782 C CA . ALA A 1 93 ? 7.061 -7.305 -8.365 1.00 91.31 93 ALA A CA 1
ATOM 783 C C . ALA A 1 93 ? 5.973 -7.750 -9.357 1.00 91.31 93 ALA A C 1
ATOM 785 O O . ALA A 1 93 ? 5.811 -7.114 -10.397 1.00 91.31 93 ALA A O 1
ATOM 786 N N . VAL A 1 94 ? 5.216 -8.808 -9.043 1.00 93.75 94 VAL A N 1
ATOM 787 C CA . VAL A 1 94 ? 4.088 -9.275 -9.871 1.00 93.75 94 VAL A CA 1
ATOM 788 C C . VAL A 1 94 ? 3.033 -8.181 -10.022 1.00 93.75 94 VAL A C 1
ATOM 790 O O . VAL A 1 94 ? 2.594 -7.902 -11.138 1.00 93.75 94 VAL A O 1
ATOM 793 N N . GLU A 1 95 ? 2.678 -7.507 -8.931 1.00 95.06 95 GLU A N 1
ATOM 794 C CA . GLU A 1 95 ? 1.685 -6.431 -8.948 1.00 95.06 95 GLU A CA 1
ATOM 795 C C . GLU A 1 95 ? 2.202 -5.170 -9.655 1.00 95.06 95 GLU A C 1
ATOM 797 O O . GLU A 1 95 ? 1.478 -4.558 -10.438 1.00 95.06 95 GLU A O 1
ATOM 802 N N . MET A 1 96 ? 3.483 -4.828 -9.490 1.00 94.12 96 MET A N 1
ATOM 803 C CA . MET A 1 96 ? 4.111 -3.739 -10.248 1.00 94.12 96 MET A CA 1
ATOM 804 C C . MET A 1 96 ? 4.128 -4.026 -11.757 1.00 94.12 96 MET A C 1
ATOM 806 O O . MET A 1 96 ? 3.943 -3.110 -12.558 1.00 94.12 96 MET A O 1
ATOM 810 N N . VAL A 1 97 ? 4.331 -5.285 -12.167 1.00 93.81 97 VAL A N 1
ATOM 811 C CA . VAL A 1 97 ? 4.214 -5.698 -13.577 1.00 93.81 97 VAL A CA 1
ATOM 812 C C . VAL A 1 97 ? 2.762 -5.609 -14.047 1.00 93.81 97 VAL A C 1
ATOM 814 O O . VAL A 1 97 ? 2.529 -5.112 -15.148 1.00 93.81 97 VAL A O 1
ATOM 817 N N . ARG A 1 98 ? 1.788 -6.034 -13.227 1.00 95.12 98 ARG A N 1
ATOM 818 C CA . ARG A 1 98 ? 0.352 -5.919 -13.543 1.00 95.12 98 ARG A CA 1
ATOM 819 C C . ARG A 1 98 ? -0.046 -4.470 -13.834 1.00 95.12 98 ARG A C 1
ATOM 821 O O . ARG A 1 98 ? -0.794 -4.237 -14.777 1.00 95.12 98 ARG A O 1
ATOM 828 N N . LEU A 1 99 ? 0.485 -3.515 -13.069 1.00 95.69 99 LEU A N 1
ATOM 829 C CA . LEU A 1 99 ? 0.256 -2.077 -13.264 1.00 95.69 99 LEU A CA 1
ATOM 830 C C . LEU A 1 99 ? 1.151 -1.434 -14.338 1.00 95.69 99 LEU A C 1
ATOM 832 O O . LEU A 1 99 ? 1.055 -0.236 -14.588 1.00 95.69 99 LEU A O 1
ATOM 836 N N . GLY A 1 100 ? 2.041 -2.195 -14.982 1.00 94.00 100 GLY A N 1
ATOM 837 C CA . GLY A 1 100 ? 2.951 -1.675 -16.006 1.00 94.00 100 GLY A CA 1
ATOM 838 C C . GLY A 1 100 ? 4.063 -0.759 -15.474 1.00 94.00 100 GLY A C 1
ATOM 839 O O . GLY A 1 100 ? 4.733 -0.099 -16.269 1.00 94.00 100 GLY A O 1
ATOM 840 N N . LEU A 1 101 ? 4.289 -0.733 -14.156 1.00 90.75 101 LEU A N 1
ATOM 841 C CA . LEU A 1 101 ? 5.318 0.084 -13.498 1.00 90.75 101 LEU A CA 1
ATOM 842 C C . LEU A 1 101 ? 6.728 -0.441 -13.771 1.00 90.75 101 LEU A C 1
ATOM 844 O O . LEU A 1 101 ? 7.678 0.326 -13.920 1.00 90.75 101 LEU A O 1
ATOM 848 N N . VAL A 1 102 ? 6.860 -1.763 -13.893 1.00 88.56 102 VAL A N 1
ATOM 849 C CA . VAL A 1 102 ? 8.119 -2.433 -14.228 1.00 88.56 102 VAL A CA 1
ATOM 850 C C . VAL A 1 102 ? 7.901 -3.475 -15.319 1.00 88.56 102 VAL A C 1
ATOM 852 O O . VAL A 1 102 ? 6.810 -4.019 -15.485 1.00 88.56 102 VAL A O 1
ATOM 855 N N . LYS A 1 103 ? 8.959 -3.787 -16.073 1.00 85.62 103 LYS A N 1
ATOM 856 C CA . LYS A 1 103 ? 8.937 -4.856 -17.080 1.00 85.62 103 LYS A CA 1
ATOM 857 C C . LYS A 1 103 ? 9.619 -6.099 -16.533 1.00 85.62 103 LYS A C 1
ATOM 859 O O . LYS A 1 103 ? 10.737 -6.022 -16.020 1.00 85.62 103 LYS A O 1
ATOM 864 N N . ARG A 1 104 ? 8.983 -7.259 -16.703 1.00 78.56 104 ARG A N 1
ATOM 865 C CA . ARG A 1 104 ? 9.631 -8.548 -16.447 1.00 78.56 104 ARG A CA 1
ATOM 866 C C . ARG A 1 104 ? 10.753 -8.736 -17.466 1.00 78.56 104 ARG A C 1
ATOM 868 O O . ARG A 1 104 ? 10.523 -8.642 -18.669 1.00 78.56 104 ARG A O 1
ATOM 875 N N . ARG A 1 105 ? 11.972 -8.984 -16.992 1.00 74.56 105 ARG A N 1
ATOM 876 C CA . ARG A 1 105 ? 13.075 -9.375 -17.871 1.00 74.56 105 ARG A CA 1
ATOM 877 C C . ARG A 1 105 ? 12.897 -10.853 -18.205 1.00 74.56 105 ARG A C 1
ATOM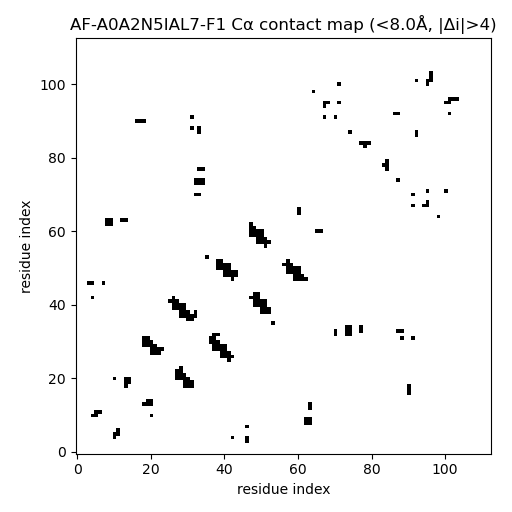 879 O O . ARG A 1 105 ? 12.872 -11.679 -17.298 1.00 74.56 105 ARG A O 1
ATOM 886 N N . GLU A 1 106 ? 12.742 -11.175 -19.482 1.00 66.56 106 GLU A N 1
ATOM 887 C CA . GLU A 1 106 ? 12.784 -12.561 -19.947 1.00 66.56 106 GLU A CA 1
ATOM 888 C C . GLU A 1 106 ? 14.234 -13.049 -19.860 1.00 66.56 106 GLU A C 1
ATOM 890 O O . GLU A 1 106 ? 15.136 -12.472 -20.478 1.00 66.56 106 GLU A O 1
ATOM 895 N N . GLU A 1 107 ? 14.489 -14.073 -19.048 1.00 61.88 107 GLU A N 1
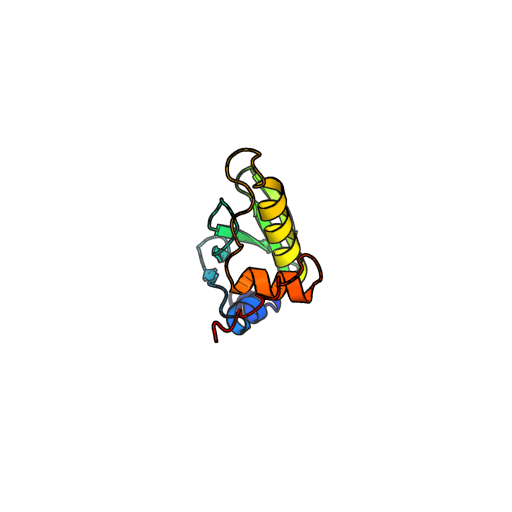ATOM 896 C CA . GLU A 1 107 ? 15.776 -14.761 -19.073 1.00 61.88 107 GLU A CA 1
ATOM 897 C C . GLU A 1 107 ? 15.841 -15.593 -20.352 1.00 61.88 107 GLU A C 1
ATOM 899 O O . GLU A 1 107 ? 15.057 -16.519 -20.557 1.00 61.88 107 GLU A O 1
ATOM 904 N N . LYS A 1 108 ? 16.779 -15.254 -21.241 1.00 51.50 108 LYS A N 1
ATOM 905 C CA . LYS A 1 108 ? 17.130 -16.134 -22.353 1.00 51.50 108 LYS A CA 1
ATOM 906 C C . LYS A 1 108 ? 17.756 -17.391 -21.759 1.00 51.50 108 LYS A C 1
ATOM 908 O O . LYS A 1 108 ? 18.885 -17.340 -21.278 1.00 51.50 108 LYS A O 1
ATOM 913 N N . VAL A 1 109 ? 17.032 -18.504 -21.804 1.00 60.47 109 VAL A N 1
ATOM 914 C CA . VAL A 1 109 ? 17.598 -19.824 -21.526 1.00 60.47 109 VAL A CA 1
ATOM 915 C C . VAL A 1 109 ? 18.627 -20.106 -22.619 1.00 60.47 109 VAL A C 1
ATOM 917 O O . VAL A 1 109 ? 18.272 -20.328 -23.774 1.00 60.47 109 VAL A O 1
ATOM 920 N N . VAL A 1 110 ? 19.911 -20.037 -22.274 1.00 60.50 110 VAL A N 1
ATOM 921 C CA . VAL A 1 110 ? 20.987 -20.463 -23.170 1.00 60.50 110 VAL A CA 1
ATOM 922 C C . VAL A 1 110 ? 21.087 -21.977 -23.026 1.00 60.50 110 VAL A C 1
ATOM 924 O O . VAL A 1 110 ? 21.561 -22.473 -22.006 1.00 60.50 110 VAL A O 1
ATOM 927 N N . HIS A 1 111 ? 20.567 -22.722 -24.001 1.00 50.81 111 HIS A N 1
ATOM 928 C CA . HIS A 1 111 ? 20.910 -24.135 -24.132 1.00 50.81 111 HIS A CA 1
ATOM 929 C C . HIS A 1 111 ? 22.360 -24.224 -24.602 1.00 50.81 111 HIS A C 1
ATOM 931 O O . HIS A 1 111 ? 22.715 -23.670 -25.641 1.00 50.81 111 HIS A O 1
ATOM 937 N N . TYR A 1 112 ? 23.190 -24.880 -23.798 1.00 56.59 112 TYR A N 1
ATOM 938 C CA . TYR A 1 112 ? 24.489 -25.360 -24.242 1.00 56.59 112 TYR A CA 1
ATOM 939 C C . TYR A 1 112 ? 24.245 -26.713 -24.915 1.00 56.59 112 TYR A C 1
ATOM 941 O O . TYR A 1 112 ? 23.757 -27.633 -24.256 1.00 56.59 112 TYR A O 1
ATOM 949 N N . GLU A 1 113 ? 24.498 -26.773 -26.223 1.00 61.62 113 GLU A N 1
ATOM 950 C CA . GLU A 1 113 ? 24.598 -28.020 -26.997 1.00 61.62 113 GLU A CA 1
ATOM 951 C C . GLU A 1 113 ? 25.914 -28.750 -26.701 1.00 61.62 113 GLU A C 1
ATOM 953 O O . GLU A 1 113 ? 26.939 -28.059 -26.478 1.00 61.62 113 GLU A O 1
#

Radius of gyration: 16.08 Å; Cα contacts (8 Å, |Δi|>4): 138; chains: 1; bounding box: 42×39×45 Å

Mean predicted aligned error: 6.87 Å

Solvent-accessible surface area (backbone atoms only — not comparable to full-atom values): 6873 Å² total; per-residue (Å²): 110,72,78,64,56,67,70,27,68,49,56,45,50,33,56,76,62,70,44,57,70,46,86,53,99,78,33,37,39,34,56,67,28,52,97,67,45,50,40,38,35,32,75,46,95,87,71,36,30,37,38,44,50,99,79,78,46,75,43,83,30,85,46,55,66,47,53,46,50,52,36,49,49,43,45,60,71,60,55,41,97,85,78,43,80,76,83,65,47,66,68,58,42,54,52,30,38,74,71,63,76,47,81,85,79,81,79,81,80,79,80,83,130

Sequence (113 aa):
MLKNIINNEIILQLVEKDIPVELRKNGFVIEGFYKSGQVRLEPKEDGTFIAHSRYDQKDDIESFDDLVHLNHEWWGYSKDRSEGWKKPEEKWAVEMVRLGLVKRREEKVVHYE

pLDDT: mean 83.88, std 13.12, range [50.81, 96.88]

Foldseek 3Di:
DVVLQCPQQLNVVCVVLVFDWDADPAAIWTAQQPPVRIWGWGADPVSWTWIQDPVRDTDTGPHNLVVLVVSLVSQVVPQDPPPGRDDGDPSSNVSCVVVVVDDDDDDDPDDDD

Nearest PDB structures (foldseek):
  6fsa-assembly2_B  TM=3.643E-01  e=7.629E-01  Bos taurus
  1k28-assembly1_A  TM=3.991E-01  e=4.486E+00  Tequatrovirus T4

Secondary structure (DSSP, 8-state):
-HHHHHT-HHHHHHHHTT--EEEETTEEEEEEETTTEEEEEEEPTTS-EEEEPTTS-EEEE-SHHHHHHHHHHHHHHT-BTTTBPPPPPHHHHHHHHHTTSSPPPP-------